Protein AF-A0AAV4EI31-F1 (afdb_monomer_lite)

Structure (mmCIF, N/CA/C/O backbone):
data_AF-A0AAV4EI31-F1
#
_entry.id   AF-A0AAV4EI31-F1
#
loop_
_atom_site.group_PDB
_atom_site.id
_atom_site.type_symbol
_atom_site.label_atom_id
_atom_site.label_alt_id
_atom_site.label_comp_id
_atom_site.label_asym_id
_atom_site.label_entity_id
_atom_site.label_seq_id
_atom_site.pdbx_PDB_ins_code
_atom_site.Cartn_x
_atom_site.Cartn_y
_atom_site.Cartn_z
_atom_site.occupancy
_atom_site.B_iso_or_equiv
_atom_site.auth_seq_id
_atom_site.auth_comp_id
_atom_site.auth_asym_id
_atom_site.auth_atom_id
_atom_site.pdbx_PDB_model_num
ATOM 1 N N . MET A 1 1 ? 24.690 -3.121 -76.192 1.00 36.94 1 MET A N 1
ATOM 2 C CA . MET A 1 1 ? 24.968 -3.954 -75.003 1.00 36.94 1 MET A CA 1
ATOM 3 C C . MET A 1 1 ? 24.981 -3.003 -73.812 1.00 36.94 1 MET A C 1
ATOM 5 O O . MET A 1 1 ? 25.969 -2.313 -73.621 1.00 36.94 1 MET A O 1
ATOM 9 N N . ALA A 1 2 ? 23.837 -2.805 -73.151 1.00 43.31 2 ALA A N 1
ATOM 10 C CA . ALA A 1 2 ? 23.720 -1.850 -72.047 1.00 43.31 2 ALA A CA 1
ATOM 11 C C . ALA A 1 2 ? 24.142 -2.544 -70.746 1.00 43.31 2 ALA A C 1
ATOM 13 O O . ALA A 1 2 ? 23.664 -3.639 -70.452 1.00 43.31 2 ALA A O 1
ATOM 14 N N . THR A 1 3 ? 25.078 -1.939 -70.021 1.00 51.16 3 THR A N 1
ATOM 15 C CA . THR A 1 3 ? 25.516 -2.376 -68.691 1.00 51.16 3 THR A CA 1
ATOM 16 C C . THR A 1 3 ? 24.339 -2.321 -67.710 1.00 51.16 3 THR A C 1
ATOM 18 O O . THR A 1 3 ? 23.425 -1.514 -67.908 1.00 51.16 3 THR A O 1
ATOM 21 N N . PRO A 1 4 ? 24.301 -3.179 -66.673 1.00 49.97 4 PRO A N 1
ATOM 22 C CA . PRO A 1 4 ? 23.204 -3.156 -65.722 1.00 49.97 4 PRO A CA 1
ATOM 23 C C . PRO A 1 4 ? 23.267 -1.819 -64.984 1.00 49.97 4 PRO A C 1
ATOM 25 O O . PRO A 1 4 ? 24.214 -1.552 -64.251 1.00 49.97 4 PRO A O 1
ATO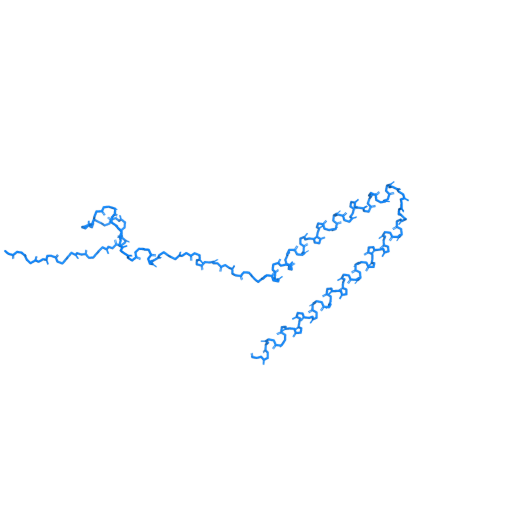M 28 N N . SER A 1 5 ? 22.279 -0.960 -65.244 1.00 56.69 5 SER A N 1
ATOM 29 C CA . SER A 1 5 ? 22.037 0.253 -64.471 1.00 56.69 5 SER A CA 1
ATOM 30 C C . SER A 1 5 ? 21.975 -0.160 -63.010 1.00 56.69 5 SER A C 1
ATOM 32 O O . SER A 1 5 ? 21.082 -0.905 -62.605 1.00 56.69 5 SER A O 1
ATOM 34 N N . GLU A 1 6 ? 22.954 0.304 -62.246 1.00 64.69 6 GLU A N 1
ATOM 35 C CA . GLU A 1 6 ? 22.962 0.223 -60.797 1.00 64.69 6 GLU A CA 1
ATOM 36 C C . GLU A 1 6 ? 21.658 0.882 -60.330 1.00 64.69 6 GLU A C 1
ATOM 38 O O . GLU A 1 6 ? 21.459 2.089 -60.492 1.00 64.69 6 GLU A O 1
ATOM 43 N N . LYS A 1 7 ? 20.678 0.068 -59.920 1.00 68.88 7 LYS A N 1
ATOM 44 C CA . LYS A 1 7 ? 19.385 0.586 -59.474 1.00 68.88 7 LYS A CA 1
ATOM 45 C C . LYS A 1 7 ? 19.656 1.421 -58.230 1.00 68.88 7 LYS A C 1
ATOM 47 O O . LYS A 1 7 ? 20.271 0.926 -57.290 1.00 68.88 7 LYS A O 1
ATOM 52 N N . GLN A 1 8 ? 19.209 2.675 -58.245 1.00 78.06 8 GLN A N 1
ATOM 53 C CA . GLN A 1 8 ? 19.268 3.544 -57.072 1.00 78.06 8 GLN A CA 1
ATOM 54 C C . GLN A 1 8 ? 18.627 2.806 -55.888 1.00 78.06 8 GLN A C 1
ATOM 56 O O . GLN A 1 8 ? 17.517 2.298 -56.057 1.00 78.06 8 GLN A O 1
ATOM 61 N N . PRO A 1 9 ? 19.296 2.718 -54.726 1.00 83.31 9 PRO A N 1
ATOM 62 C CA . PRO A 1 9 ? 18.729 2.056 -53.560 1.00 83.31 9 PRO A CA 1
ATOM 63 C C . PRO A 1 9 ? 17.475 2.800 -53.095 1.00 83.31 9 PRO A C 1
ATOM 65 O O . PRO A 1 9 ? 17.432 4.033 -53.124 1.00 83.31 9 PRO A O 1
ATOM 68 N N . TRP A 1 10 ? 16.463 2.047 -52.663 1.00 84.94 10 TRP A N 1
ATOM 69 C CA . TRP A 1 10 ? 15.227 2.591 -52.104 1.00 84.94 10 TRP A CA 1
ATOM 70 C C . TRP A 1 10 ? 15.521 3.525 -50.923 1.00 84.94 10 TRP A C 1
ATOM 72 O O . TRP A 1 10 ? 16.397 3.247 -50.099 1.00 84.94 10 TRP A O 1
ATOM 82 N N . ARG A 1 11 ? 14.782 4.634 -50.829 1.00 83.44 11 ARG A N 1
ATOM 83 C CA . ARG A 1 11 ? 14.882 5.597 -49.724 1.00 83.44 11 ARG A CA 1
ATOM 84 C C . ARG A 1 11 ? 13.508 5.850 -49.120 1.00 83.44 11 ARG A C 1
ATOM 86 O O . ARG A 1 11 ? 12.512 5.988 -49.824 1.00 83.44 11 ARG A O 1
ATOM 93 N N . LYS A 1 12 ? 13.466 6.010 -47.800 1.00 82.44 12 LYS A N 1
ATOM 94 C CA . LYS A 1 12 ? 12.252 6.321 -47.032 1.00 82.44 12 LYS A CA 1
ATOM 95 C C . LYS A 1 12 ? 11.855 7.800 -47.178 1.00 82.44 12 LYS A C 1
ATOM 97 O O . LYS A 1 12 ? 11.916 8.567 -46.222 1.00 82.44 12 LYS A O 1
ATOM 102 N N . ILE A 1 13 ? 11.500 8.215 -48.393 1.00 84.56 13 ILE A N 1
ATOM 103 C CA . ILE A 1 13 ? 11.102 9.583 -48.759 1.00 84.56 13 ILE A CA 1
ATOM 104 C C . ILE A 1 13 ? 9.709 9.508 -49.391 1.00 84.56 13 ILE A C 1
ATOM 106 O O . ILE A 1 13 ? 9.501 8.743 -50.324 1.00 84.56 13 ILE A O 1
ATOM 110 N N . LEU A 1 14 ? 8.754 10.289 -48.877 1.00 82.81 14 LEU A N 1
ATOM 111 C CA . LEU A 1 14 ? 7.334 10.168 -49.237 1.00 82.81 14 LEU A CA 1
ATOM 112 C C . LEU A 1 14 ? 6.977 10.755 -50.617 1.00 82.81 14 LEU A C 1
ATOM 114 O O . LEU A 1 14 ? 6.024 10.300 -51.235 1.00 82.81 14 LEU A O 1
ATOM 118 N N . TYR A 1 15 ? 7.708 11.770 -51.089 1.00 82.56 15 TYR A N 1
ATOM 119 C CA . TYR A 1 15 ? 7.299 12.585 -52.246 1.00 82.56 15 TYR A CA 1
ATOM 120 C C . TYR A 1 15 ? 8.244 12.507 -53.453 1.00 82.56 15 TYR A C 1
ATOM 122 O O . TYR A 1 15 ? 8.005 13.175 -54.456 1.00 82.56 15 TYR A O 1
ATOM 130 N N . GLU A 1 16 ? 9.323 11.728 -53.372 1.00 84.88 16 GLU A N 1
ATOM 131 C CA . GLU A 1 16 ? 10.277 11.591 -54.474 1.00 84.88 16 GLU A CA 1
ATOM 132 C C . GLU A 1 16 ? 9.891 10.391 -55.352 1.00 84.88 16 GLU A C 1
ATOM 134 O O . GLU A 1 16 ? 9.680 9.300 -54.817 1.00 84.88 16 GLU A O 1
ATOM 139 N N . PRO A 1 17 ? 9.786 10.556 -56.683 1.00 82.19 17 PRO A N 1
ATOM 140 C CA . PRO A 1 17 ? 9.504 9.443 -57.578 1.00 82.19 17 PRO A CA 1
ATOM 141 C C . PRO A 1 17 ? 10.679 8.457 -57.581 1.00 82.19 17 PRO A C 1
ATOM 143 O O . PRO A 1 17 ? 11.809 8.820 -57.904 1.00 82.19 17 PRO A O 1
ATOM 146 N N . GLN A 1 18 ? 10.405 7.198 -57.237 1.00 85.88 18 GLN A N 1
ATOM 147 C CA . GLN A 1 18 ? 11.409 6.141 -57.101 1.00 85.88 18 GLN A CA 1
ATOM 148 C C . GLN A 1 18 ? 11.099 4.949 -58.023 1.00 85.88 18 GLN A C 1
ATOM 150 O O . GLN A 1 18 ? 9.934 4.690 -58.323 1.00 85.88 18 GLN A O 1
ATOM 155 N N . PRO A 1 19 ? 12.113 4.178 -58.463 1.00 88.62 19 PRO A N 1
ATOM 156 C CA . PRO A 1 19 ? 11.941 3.021 -59.349 1.00 88.62 19 PRO A CA 1
ATOM 157 C C . PRO A 1 19 ? 11.447 1.766 -58.599 1.00 88.62 19 PRO A C 1
ATOM 159 O O . PRO A 1 19 ? 11.902 0.651 -58.863 1.00 88.62 19 PRO A O 1
ATOM 162 N N . TYR A 1 20 ? 10.536 1.948 -57.645 1.00 86.12 20 TYR A N 1
ATOM 163 C CA . TYR A 1 20 ? 9.962 0.904 -56.801 1.00 86.12 20 TYR A CA 1
ATOM 164 C C . TYR A 1 20 ? 8.433 1.044 -56.810 1.00 86.12 20 TYR A C 1
ATOM 166 O O . TYR A 1 20 ? 7.941 2.168 -56.872 1.00 86.12 20 TYR A O 1
ATOM 174 N N . PRO A 1 21 ? 7.666 -0.061 -56.787 1.00 87.25 21 PRO A N 1
ATOM 175 C CA . PRO A 1 21 ? 6.208 0.017 -56.738 1.00 87.25 21 PRO A CA 1
ATOM 176 C C . PRO A 1 21 ? 5.739 0.623 -55.408 1.00 87.25 21 PRO A C 1
ATOM 178 O O . PRO A 1 21 ? 6.390 0.424 -54.387 1.00 87.25 21 PRO A O 1
ATOM 181 N N . ASP A 1 22 ? 4.574 1.275 -55.395 1.00 84.31 22 ASP A N 1
ATOM 182 C CA . ASP A 1 22 ? 4.032 1.972 -54.210 1.00 84.31 22 ASP A CA 1
ATOM 183 C C . ASP A 1 22 ? 3.887 1.081 -52.958 1.00 84.31 22 ASP A C 1
ATOM 185 O O . ASP A 1 22 ? 3.931 1.570 -51.834 1.00 84.31 22 ASP A O 1
ATOM 189 N N . ASN A 1 23 ? 3.758 -0.238 -53.137 1.00 85.25 23 ASN A N 1
ATOM 190 C CA . ASN A 1 23 ? 3.659 -1.218 -52.047 1.00 85.25 23 ASN A CA 1
ATOM 191 C C . ASN A 1 23 ? 5.016 -1.803 -51.612 1.00 85.25 23 ASN A C 1
ATOM 193 O O . ASN A 1 23 ? 5.054 -2.783 -50.866 1.00 85.25 23 ASN A O 1
ATOM 197 N N . TYR A 1 24 ? 6.131 -1.277 -52.115 1.00 86.50 24 TYR A N 1
ATOM 198 C CA . TYR A 1 24 ? 7.459 -1.750 -51.749 1.00 86.50 24 TYR A CA 1
ATOM 199 C C . TYR A 1 24 ? 7.870 -1.214 -50.376 1.00 86.50 24 TYR A C 1
ATOM 201 O O . TYR A 1 24 ? 7.895 -0.007 -50.136 1.00 86.50 24 TYR A O 1
ATOM 209 N N . VAL A 1 25 ? 8.262 -2.132 -49.499 1.00 82.94 25 VAL A N 1
ATOM 210 C CA . VAL A 1 25 ? 8.915 -1.850 -48.221 1.00 82.94 25 VAL A CA 1
ATOM 211 C C . VAL A 1 25 ? 10.240 -2.593 -48.181 1.00 82.94 25 VAL A C 1
ATOM 213 O O . VAL A 1 25 ? 10.330 -3.741 -48.616 1.00 82.94 25 VAL A O 1
ATOM 216 N N . ASP A 1 26 ? 11.270 -1.924 -47.675 1.00 87.38 26 ASP A N 1
ATOM 217 C CA . ASP A 1 26 ? 12.595 -2.517 -47.528 1.00 87.38 26 ASP A CA 1
ATOM 218 C C . ASP A 1 26 ? 12.620 -3.605 -46.439 1.00 87.38 26 ASP A C 1
ATOM 220 O O . ASP A 1 26 ? 11.855 -3.552 -45.473 1.00 87.38 26 ASP A O 1
ATOM 224 N N . SER A 1 27 ? 13.527 -4.579 -46.559 1.00 84.19 27 SER A N 1
ATOM 225 C CA . SER A 1 27 ? 13.700 -5.647 -45.563 1.00 84.19 27 SER A CA 1
ATOM 226 C C . SER A 1 27 ? 14.066 -5.130 -44.166 1.00 84.19 27 SER A C 1
ATOM 228 O O . SER A 1 27 ? 13.668 -5.742 -43.175 1.00 84.19 27 SER A O 1
ATOM 230 N N . SER A 1 28 ? 14.758 -3.988 -44.074 1.00 80.38 28 SER A N 1
ATOM 231 C CA . SER A 1 28 ? 15.133 -3.346 -42.804 1.00 80.38 28 SER A CA 1
ATOM 232 C C . SER A 1 28 ? 13.971 -2.609 -42.122 1.00 80.38 28 SER A C 1
ATOM 234 O O . SER A 1 28 ? 14.073 -2.238 -40.954 1.00 80.38 28 SER A O 1
ATOM 236 N N . PHE A 1 29 ? 12.822 -2.437 -42.791 1.00 84.00 29 PHE A N 1
ATOM 237 C CA . PHE A 1 29 ? 11.674 -1.695 -42.251 1.00 84.00 29 PHE A CA 1
ATOM 238 C C . PHE A 1 29 ? 11.209 -2.226 -40.889 1.00 84.00 29 PHE A C 1
ATOM 240 O O . PHE A 1 29 ? 10.907 -1.455 -39.976 1.00 84.00 29 PHE A O 1
ATOM 247 N N . LEU A 1 30 ? 11.156 -3.553 -40.746 1.00 83.88 30 LEU A N 1
ATOM 248 C CA . LEU A 1 30 ? 10.744 -4.189 -39.496 1.00 83.88 30 LEU A CA 1
ATOM 249 C C . LEU A 1 30 ? 11.842 -4.149 -38.430 1.00 83.88 30 LEU A C 1
ATOM 251 O O . LEU A 1 30 ? 11.525 -4.201 -37.244 1.00 83.88 30 LEU A O 1
ATOM 255 N N . GLU A 1 31 ? 13.106 -4.027 -38.832 1.00 82.19 31 GLU A N 1
ATOM 256 C CA . GLU A 1 31 ? 14.240 -3.856 -37.918 1.00 82.19 31 GLU A CA 1
ATOM 257 C C . GLU A 1 31 ? 14.242 -2.448 -37.303 1.00 82.19 31 GLU A C 1
ATOM 259 O O . GLU A 1 31 ? 14.596 -2.269 -36.137 1.00 82.19 31 GLU A O 1
ATOM 264 N N . GLU A 1 32 ? 13.757 -1.449 -38.046 1.00 80.25 32 GLU A N 1
ATOM 265 C CA . GLU A 1 32 ? 13.576 -0.078 -37.556 1.00 80.25 32 GLU A CA 1
ATOM 266 C C . GLU A 1 32 ? 12.379 0.086 -36.597 1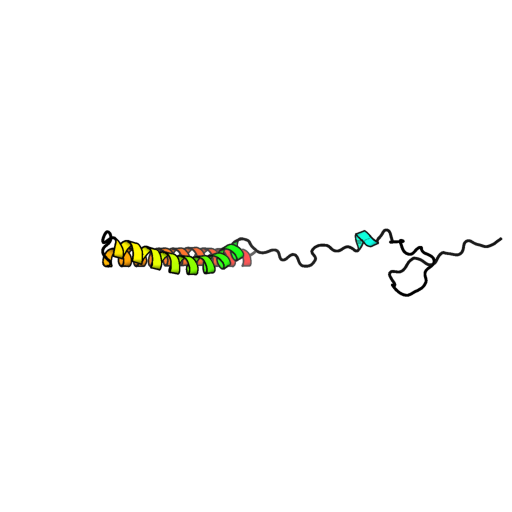.00 80.25 32 GLU A C 1
ATOM 268 O O . GLU A 1 32 ? 12.259 1.123 -35.929 1.00 80.25 32 GLU A O 1
ATOM 273 N N . LEU A 1 33 ? 11.480 -0.904 -36.495 1.00 83.88 33 LEU A N 1
ATOM 274 C CA . LEU A 1 33 ? 10.315 -0.835 -35.609 1.00 83.88 33 LEU A CA 1
ATOM 275 C C . LEU A 1 33 ? 10.721 -0.968 -34.139 1.00 83.88 33 LEU A C 1
ATOM 277 O O . LEU A 1 33 ? 10.742 -2.047 -33.545 1.00 83.88 33 LEU A O 1
ATOM 281 N N . LYS A 1 34 ? 10.944 0.175 -33.499 1.00 80.62 34 LYS A N 1
ATOM 282 C CA . LYS A 1 34 ? 11.121 0.253 -32.051 1.00 80.62 34 LYS A CA 1
ATOM 283 C C . LYS A 1 34 ? 9.766 0.139 -31.339 1.00 80.62 34 LYS A C 1
ATOM 285 O O . LYS A 1 34 ? 8.935 1.041 -31.423 1.00 80.62 34 LYS A O 1
ATOM 290 N N . LYS A 1 35 ? 9.542 -0.953 -30.602 1.00 78.69 35 LYS A N 1
ATOM 291 C CA . LYS A 1 35 ? 8.363 -1.128 -29.731 1.00 78.69 35 LYS A CA 1
ATOM 292 C C . LYS A 1 35 ? 8.695 -0.701 -28.300 1.00 78.69 35 LYS A C 1
ATOM 294 O O . LYS A 1 35 ? 9.770 -1.015 -27.807 1.00 78.69 35 LYS A O 1
ATOM 299 N N . ASN A 1 36 ? 7.753 -0.041 -27.622 1.00 73.75 36 ASN A N 1
ATOM 300 C CA . ASN A 1 36 ? 7.812 0.232 -26.178 1.00 73.75 36 ASN A CA 1
ATOM 301 C C . ASN A 1 36 ? 9.069 0.987 -25.696 1.00 73.75 36 ASN A C 1
ATOM 303 O O . ASN A 1 36 ? 9.598 0.693 -24.630 1.00 73.75 36 ASN A O 1
ATOM 307 N N . LEU A 1 37 ? 9.528 1.991 -26.452 1.00 74.19 37 LEU A N 1
ATOM 308 C CA . LEU A 1 37 ? 10.719 2.783 -26.099 1.00 74.19 37 LEU A CA 1
ATOM 309 C C . LEU A 1 37 ? 10.641 3.499 -24.743 1.00 74.19 37 LEU A C 1
ATOM 311 O O . LEU A 1 37 ? 11.673 3.844 -24.185 1.00 74.19 37 LEU A O 1
ATOM 315 N N . HIS A 1 38 ? 9.431 3.715 -24.228 1.00 77.00 38 HIS A N 1
ATOM 316 C CA . HIS A 1 38 ? 9.173 4.420 -22.973 1.00 77.00 38 HIS A CA 1
ATOM 317 C C . HIS A 1 38 ? 8.480 3.522 -21.941 1.00 77.00 38 HIS A C 1
ATOM 319 O O . HIS A 1 38 ? 7.634 3.993 -21.182 1.00 77.00 38 HIS A O 1
ATOM 325 N N . VAL A 1 39 ? 8.779 2.217 -21.925 1.00 77.25 39 VAL A N 1
ATOM 326 C CA . VAL A 1 39 ? 8.311 1.358 -20.828 1.00 77.25 39 VAL A CA 1
ATOM 327 C C . VAL A 1 39 ? 8.962 1.830 -19.529 1.00 77.25 39 VAL A C 1
ATOM 329 O O . VAL A 1 39 ? 10.159 1.669 -19.313 1.00 77.25 39 VAL A O 1
ATOM 332 N N . GLN A 1 40 ? 8.149 2.442 -18.671 1.00 72.19 40 GLN A N 1
ATOM 333 C CA . GLN A 1 40 ? 8.545 2.809 -17.321 1.00 72.19 40 GLN A CA 1
ATOM 334 C C . GLN A 1 40 ? 8.433 1.564 -16.445 1.00 72.19 40 GLN A C 1
ATOM 336 O O . GLN A 1 40 ? 7.341 1.038 -16.215 1.00 72.19 40 GLN A O 1
ATOM 341 N N . THR A 1 41 ? 9.567 1.057 -15.974 1.00 75.62 41 THR A N 1
ATOM 342 C CA . THR A 1 41 ? 9.593 -0.036 -15.003 1.00 75.62 41 THR A CA 1
ATOM 343 C C . THR A 1 41 ? 9.309 0.537 -13.620 1.00 75.62 41 THR A C 1
ATOM 345 O O . THR A 1 41 ? 10.191 1.108 -12.983 1.00 75.62 41 THR A O 1
ATOM 348 N N . TYR A 1 42 ? 8.067 0.412 -13.164 1.00 74.81 42 TYR A N 1
ATOM 349 C CA . TYR A 1 42 ? 7.690 0.815 -11.814 1.00 74.81 42 TYR A CA 1
ATOM 350 C C . TYR A 1 42 ? 8.168 -0.217 -10.794 1.00 74.81 42 TYR A C 1
ATOM 352 O O . TYR A 1 42 ? 7.935 -1.419 -10.953 1.00 74.81 42 TYR A O 1
ATOM 360 N N . ASP A 1 43 ? 8.799 0.250 -9.717 1.00 81.44 43 ASP A N 1
ATOM 361 C CA . ASP A 1 43 ? 9.078 -0.613 -8.577 1.00 81.44 43 ASP A CA 1
ATOM 362 C C . ASP A 1 43 ? 7.767 -0.986 -7.868 1.00 81.44 43 ASP A C 1
ATOM 364 O O . ASP A 1 43 ? 6.944 -0.132 -7.524 1.00 81.44 43 ASP A O 1
ATOM 368 N N . LYS A 1 44 ? 7.575 -2.287 -7.636 1.00 76.00 44 LYS A N 1
ATOM 369 C CA . LYS A 1 44 ? 6.337 -2.832 -7.061 1.00 76.00 44 LYS A CA 1
ATOM 370 C C . LYS A 1 44 ? 6.070 -2.274 -5.667 1.00 76.00 44 LYS A C 1
ATOM 372 O O . LYS A 1 44 ? 4.912 -2.078 -5.310 1.00 76.00 44 LYS A O 1
ATOM 377 N N . LYS A 1 45 ? 7.122 -2.020 -4.879 1.00 78.94 45 LYS A N 1
ATOM 378 C CA . LYS A 1 45 ? 6.969 -1.484 -3.521 1.00 78.94 45 LYS A CA 1
ATOM 379 C C . LYS A 1 45 ? 6.503 -0.038 -3.574 1.00 78.94 45 LYS A C 1
ATOM 381 O O . LYS A 1 45 ? 5.535 0.294 -2.899 1.00 78.94 45 LYS A O 1
ATOM 386 N N . THR A 1 46 ? 7.119 0.786 -4.418 1.00 81.12 46 THR A N 1
ATOM 387 C CA . THR A 1 46 ? 6.696 2.177 -4.635 1.00 81.12 46 THR A CA 1
ATOM 388 C C . THR A 1 46 ? 5.222 2.267 -5.033 1.00 81.12 46 THR A C 1
ATOM 390 O O . THR A 1 46 ? 4.482 3.040 -4.430 1.00 81.12 46 THR A O 1
ATOM 393 N N . LEU A 1 47 ? 4.765 1.404 -5.946 1.00 85.12 47 LEU A N 1
ATOM 394 C CA . LEU A 1 47 ? 3.349 1.338 -6.331 1.00 85.12 47 LEU A CA 1
ATOM 395 C C . LEU A 1 47 ? 2.428 0.982 -5.157 1.00 85.12 47 LEU A C 1
ATOM 397 O O . LEU A 1 47 ? 1.360 1.570 -5.009 1.00 85.12 47 LEU A O 1
ATOM 401 N N . MET A 1 48 ? 2.828 0.027 -4.311 1.00 84.75 48 MET A N 1
ATOM 402 C CA . MET A 1 48 ? 2.044 -0.342 -3.128 1.00 84.75 48 MET A CA 1
ATOM 403 C C . MET A 1 48 ? 1.947 0.811 -2.125 1.00 84.75 48 MET A C 1
ATOM 405 O O . MET A 1 48 ? 0.868 1.041 -1.586 1.00 84.75 48 MET A O 1
ATOM 409 N N . PHE A 1 49 ? 3.034 1.553 -1.893 1.00 83.75 49 PHE A N 1
ATOM 410 C CA . PHE A 1 49 ? 3.010 2.728 -1.014 1.00 83.75 49 PHE A CA 1
ATOM 411 C C . PHE A 1 49 ? 2.109 3.836 -1.564 1.00 83.75 49 PHE A C 1
ATOM 413 O O . PHE A 1 49 ? 1.325 4.425 -0.820 1.00 83.75 49 PHE A O 1
ATOM 420 N N . GLU A 1 50 ? 2.170 4.089 -2.868 1.00 84.19 50 GLU A N 1
ATOM 421 C CA . GLU A 1 50 ? 1.317 5.084 -3.515 1.00 84.19 50 GLU A CA 1
ATOM 422 C C . GLU A 1 50 ? -0.169 4.684 -3.446 1.00 84.19 50 GLU A C 1
ATOM 424 O O . GLU A 1 50 ? -1.024 5.494 -3.078 1.00 84.19 50 GLU A O 1
ATOM 429 N N . ALA A 1 51 ? -0.481 3.403 -3.670 1.00 89.75 51 ALA A N 1
ATOM 430 C CA . ALA A 1 51 ? -1.834 2.862 -3.530 1.00 89.75 51 ALA A CA 1
ATOM 431 C C . ALA A 1 51 ? -2.336 2.826 -2.070 1.00 89.75 51 ALA A C 1
ATOM 433 O O . ALA A 1 51 ? -3.543 2.940 -1.819 1.00 89.75 51 ALA A O 1
ATOM 434 N N . ALA A 1 52 ? -1.436 2.697 -1.091 1.00 87.94 52 ALA A N 1
ATOM 435 C CA . ALA A 1 52 ? -1.790 2.707 0.327 1.00 87.94 52 ALA A CA 1
ATOM 436 C C . ALA A 1 52 ? -2.379 4.059 0.762 1.00 87.94 52 ALA A C 1
ATOM 438 O O . ALA A 1 52 ? -3.333 4.083 1.540 1.00 87.94 52 ALA A O 1
ATOM 439 N N . ASN A 1 53 ? -1.894 5.175 0.206 1.00 87.44 53 ASN A N 1
ATOM 440 C CA . ASN A 1 53 ? -2.442 6.505 0.494 1.00 87.44 53 ASN A CA 1
ATOM 441 C C . ASN A 1 53 ? -3.907 6.636 0.052 1.00 87.44 53 ASN A C 1
ATOM 443 O O . ASN A 1 53 ? -4.735 7.165 0.792 1.00 87.44 53 ASN A O 1
ATOM 447 N N . LEU A 1 54 ? -4.250 6.111 -1.128 1.00 92.56 54 LEU A N 1
ATOM 448 C CA . LEU A 1 54 ? -5.636 6.079 -1.611 1.00 92.56 54 LEU A CA 1
ATOM 449 C C . LEU A 1 54 ? -6.509 5.172 -0.737 1.00 92.56 54 LEU A C 1
ATOM 451 O O . LEU A 1 54 ? -7.616 5.546 -0.347 1.00 92.56 54 LEU A O 1
ATOM 455 N N . SER A 1 55 ? -5.979 4.004 -0.376 1.00 91.38 55 SER A N 1
ATOM 456 C CA . SER A 1 55 ? -6.664 3.048 0.498 1.00 91.38 55 SER A CA 1
ATOM 457 C C . SER A 1 55 ? -6.958 3.649 1.877 1.00 91.38 55 SER A C 1
ATOM 459 O O . SER A 1 55 ? -8.030 3.413 2.428 1.00 91.38 55 SER A O 1
ATOM 461 N N . GLN A 1 56 ? -6.059 4.484 2.408 1.00 89.38 56 GLN A N 1
ATOM 462 C CA . GLN A 1 56 ? -6.252 5.177 3.683 1.00 89.38 56 GLN A CA 1
ATOM 463 C C . GLN A 1 56 ? -7.435 6.154 3.646 1.00 89.38 56 GLN A C 1
ATOM 465 O O . GLN A 1 56 ? -8.205 6.221 4.606 1.00 89.38 56 GLN A O 1
ATOM 470 N N . GLN A 1 57 ? -7.610 6.885 2.542 1.00 93.38 57 GLN A N 1
ATOM 471 C CA . GLN A 1 57 ? -8.740 7.807 2.377 1.00 93.38 57 GLN A CA 1
ATOM 472 C C . GLN A 1 57 ? -10.072 7.047 2.334 1.00 93.38 57 GLN A C 1
ATOM 474 O O . GLN A 1 57 ? -11.018 7.397 3.039 1.00 93.38 57 GLN A O 1
ATOM 479 N N . ILE A 1 58 ? -10.126 5.951 1.572 1.00 95.31 58 ILE A N 1
ATOM 480 C CA . ILE A 1 58 ? -11.313 5.087 1.497 1.00 95.31 58 ILE A CA 1
ATOM 481 C C . ILE A 1 58 ? -11.617 4.467 2.867 1.00 95.31 58 ILE A C 1
ATOM 483 O O . ILE A 1 58 ? -12.772 4.430 3.291 1.00 95.31 58 ILE A O 1
ATOM 487 N N . ASN A 1 59 ? -10.584 4.036 3.595 1.00 91.56 59 ASN A N 1
ATOM 488 C CA . ASN A 1 59 ? -10.728 3.482 4.938 1.00 91.56 59 ASN A CA 1
ATOM 489 C C . ASN A 1 59 ? -11.296 4.511 5.927 1.00 91.56 59 ASN A C 1
ATOM 491 O O . ASN A 1 59 ? -12.165 4.173 6.726 1.00 91.56 59 ASN A O 1
ATOM 495 N N . SER A 1 60 ? -10.879 5.778 5.841 1.00 91.38 60 SER A N 1
ATOM 496 C CA . SER A 1 60 ? -11.428 6.847 6.685 1.00 91.38 60 SER A CA 1
ATOM 497 C C . SER A 1 60 ? -12.939 7.017 6.485 1.00 91.38 60 SER A C 1
ATOM 499 O O . SER A 1 60 ? -13.684 7.069 7.466 1.00 91.38 60 SER A O 1
ATOM 501 N N . ILE A 1 61 ? -13.402 7.016 5.231 1.00 95.69 61 ILE A N 1
ATOM 502 C CA . ILE A 1 61 ? -14.834 7.093 4.905 1.00 95.69 61 ILE A CA 1
ATOM 503 C C . ILE A 1 61 ? -15.563 5.838 5.407 1.00 95.69 61 ILE A C 1
ATOM 505 O O . ILE A 1 61 ? -16.607 5.940 6.052 1.00 95.69 61 ILE A O 1
ATOM 509 N N . SER A 1 62 ? -14.995 4.654 5.164 1.00 93.81 62 SER A N 1
ATOM 510 C CA . SER A 1 62 ? -15.573 3.379 5.601 1.00 93.81 62 SER A CA 1
ATOM 511 C C . SER A 1 62 ? -15.722 3.302 7.122 1.00 93.81 62 SER A C 1
ATOM 513 O O . SER A 1 62 ? -16.756 2.848 7.617 1.00 93.81 62 SER A O 1
ATOM 515 N N . MET A 1 63 ? -14.720 3.762 7.878 1.00 90.88 63 MET A N 1
ATOM 516 C CA . MET A 1 63 ? -14.775 3.804 9.341 1.00 90.88 63 MET A CA 1
ATOM 517 C C . MET A 1 63 ? -15.871 4.739 9.841 1.00 90.88 63 MET A C 1
ATOM 519 O O . MET A 1 63 ? -16.602 4.363 10.753 1.00 90.88 63 MET A O 1
ATOM 523 N N . PHE A 1 64 ? -16.027 5.917 9.233 1.00 90.00 64 PHE A N 1
ATOM 524 C CA . PHE A 1 64 ? -17.088 6.853 9.606 1.00 90.00 64 PHE A CA 1
ATOM 525 C C . PHE A 1 64 ? -18.482 6.232 9.429 1.00 90.00 64 PHE A C 1
ATOM 527 O O . PHE A 1 64 ? -19.292 6.247 10.355 1.00 90.00 64 PHE A O 1
ATOM 534 N N . VAL A 1 65 ? -18.734 5.617 8.269 1.00 93.06 65 VAL A N 1
ATOM 535 C CA . VAL A 1 65 ? -20.009 4.938 7.978 1.00 93.06 65 VAL A CA 1
ATOM 536 C C . VAL A 1 65 ? -20.253 3.782 8.951 1.00 93.06 65 VAL A C 1
ATOM 538 O O . VAL A 1 65 ? -21.345 3.639 9.494 1.00 93.06 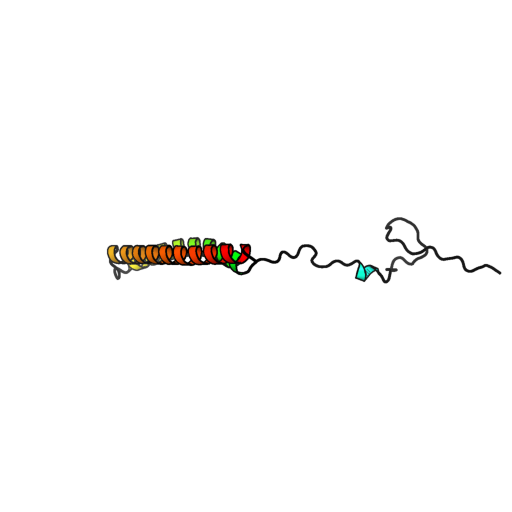65 VAL A O 1
ATOM 541 N N . THR A 1 66 ? -19.222 2.981 9.216 1.00 89.31 66 THR A N 1
ATOM 542 C CA . THR A 1 66 ? -19.299 1.854 10.155 1.00 89.31 66 THR A CA 1
ATOM 543 C C . THR A 1 66 ? -19.628 2.333 11.571 1.00 89.31 66 THR A C 1
ATOM 545 O O . THR A 1 66 ? -20.513 1.781 12.219 1.00 89.31 66 THR A O 1
ATOM 548 N N . MET A 1 67 ? -18.962 3.391 12.040 1.00 87.62 67 MET A N 1
ATOM 549 C CA . MET A 1 67 ? -19.204 3.985 13.355 1.00 87.62 67 MET A CA 1
ATOM 550 C C . MET A 1 67 ? -20.643 4.489 13.497 1.00 87.62 67 MET A C 1
ATOM 552 O O . MET A 1 67 ? -21.257 4.274 14.539 1.00 87.62 67 MET A O 1
ATOM 556 N N . TYR A 1 68 ? -21.192 5.100 12.444 1.00 88.25 68 TYR A N 1
ATOM 557 C CA . TYR A 1 68 ? -22.585 5.541 12.418 1.00 88.25 68 TYR A CA 1
ATOM 558 C C . TYR A 1 68 ? -23.565 4.374 12.606 1.00 88.25 68 TYR A C 1
ATOM 560 O O . TYR A 1 68 ? -24.422 4.438 13.485 1.00 88.25 68 TYR A O 1
ATOM 568 N N . PHE A 1 69 ? -23.398 3.277 11.859 1.00 89.75 69 PHE A N 1
ATOM 569 C CA . PHE A 1 69 ? -24.260 2.098 12.009 1.00 89.75 69 PHE A CA 1
ATOM 570 C C . PHE A 1 69 ? -24.185 1.480 13.412 1.00 89.75 69 PHE A C 1
ATOM 572 O O . PHE A 1 69 ? -25.217 1.138 13.982 1.00 89.75 69 PHE A O 1
ATOM 579 N N . TYR A 1 70 ? -22.987 1.379 13.995 1.00 86.19 70 TYR A N 1
ATOM 580 C CA . TYR A 1 70 ? -22.822 0.852 15.357 1.00 86.19 70 TYR A CA 1
ATOM 581 C C . TYR A 1 70 ? -23.426 1.752 16.441 1.00 86.19 70 TYR A C 1
ATOM 583 O O . TYR A 1 70 ? -23.822 1.255 17.495 1.00 86.19 70 TYR A O 1
ATOM 591 N N . MET A 1 71 ? -23.485 3.065 16.206 1.00 86.31 71 MET A N 1
ATOM 592 C CA . MET A 1 71 ? -24.168 3.989 17.110 1.00 86.31 71 MET A CA 1
ATOM 593 C C . MET A 1 71 ? -25.693 3.871 17.008 1.00 86.31 71 MET A C 1
ATOM 595 O O . MET A 1 71 ? -26.363 3.938 18.036 1.00 86.31 71 MET A O 1
ATOM 599 N N . GLU A 1 72 ? -26.230 3.681 15.800 1.00 87.44 72 GLU A N 1
ATOM 600 C CA . GLU A 1 72 ? -27.674 3.527 15.562 1.00 87.44 72 GLU A CA 1
ATOM 601 C C . GLU A 1 72 ? -28.229 2.248 16.213 1.00 87.44 72 GLU A C 1
ATOM 603 O O . GLU A 1 72 ? -29.277 2.273 16.854 1.00 87.44 72 GLU A O 1
ATOM 608 N N . ASP A 1 73 ? -27.488 1.141 16.122 1.00 83.81 73 ASP A N 1
ATOM 609 C CA . ASP A 1 73 ? -27.887 -0.165 16.668 1.00 83.81 73 ASP A CA 1
ATOM 610 C C . ASP A 1 73 ? -27.743 -0.260 18.209 1.00 83.81 73 ASP A C 1
ATOM 612 O O . ASP A 1 73 ? -28.057 -1.286 18.808 1.00 83.81 73 ASP A O 1
ATOM 616 N N . GLN A 1 74 ? -27.254 0.801 18.876 1.00 78.31 74 GLN A N 1
ATOM 617 C CA . GLN A 1 74 ? -26.955 0.884 20.324 1.00 78.31 74 GLN A CA 1
ATOM 618 C C . GLN A 1 74 ? -26.081 -0.256 20.890 1.00 78.31 74 GLN A C 1
ATOM 620 O O . GLN A 1 74 ? -25.906 -0.374 22.105 1.00 78.31 74 GLN A O 1
ATOM 625 N N . THR A 1 75 ? -25.489 -1.087 20.035 1.00 73.69 75 THR A N 1
ATOM 626 C CA . THR A 1 75 ? -24.690 -2.254 20.420 1.00 73.69 75 THR A CA 1
ATOM 627 C C . THR A 1 75 ? -23.307 -1.874 20.940 1.00 73.69 75 THR A C 1
ATOM 629 O O . THR A 1 75 ? -22.712 -2.636 21.705 1.00 73.69 75 THR A O 1
ATOM 632 N N . ALA A 1 76 ? -22.786 -0.700 20.568 1.00 74.19 76 ALA A N 1
ATOM 633 C CA . ALA A 1 76 ? -21.471 -0.230 20.990 1.00 74.19 76 ALA A CA 1
ATOM 634 C C . ALA A 1 76 ? -21.541 1.151 21.658 1.00 74.19 76 ALA A C 1
ATOM 636 O O . ALA A 1 76 ? -22.009 2.126 21.074 1.00 74.19 76 ALA A O 1
ATOM 637 N N . SER A 1 77 ? -21.001 1.254 22.879 1.00 82.25 77 SER A N 1
ATOM 638 C CA . SER A 1 77 ? -20.815 2.552 23.535 1.00 82.25 77 SER A CA 1
ATOM 639 C C . SER A 1 77 ? -19.873 3.431 22.695 1.00 82.25 77 SER A C 1
ATOM 641 O O . SER A 1 77 ? -18.805 2.952 22.288 1.00 82.25 77 SER A O 1
ATOM 643 N N . PRO A 1 78 ? -20.189 4.726 22.486 1.00 81.94 78 PRO A N 1
ATOM 644 C CA . PRO A 1 78 ? -19.330 5.659 21.750 1.00 81.94 78 PRO A CA 1
ATOM 645 C C . PRO A 1 78 ? -17.887 5.707 22.273 1.00 81.94 78 PRO A C 1
ATOM 647 O O . PRO A 1 78 ? -16.945 5.921 21.511 1.00 81.94 78 PRO A O 1
ATOM 650 N N . GLN A 1 79 ? -17.708 5.464 23.575 1.00 86.06 79 GLN A N 1
ATOM 651 C CA . GLN A 1 79 ? -16.405 5.429 24.240 1.00 86.06 79 GLN A CA 1
ATOM 652 C C . GLN A 1 79 ? -15.559 4.241 23.765 1.00 86.06 79 GLN A C 1
ATOM 654 O O . GLN A 1 79 ? -14.367 4.390 23.506 1.00 86.06 79 GLN A O 1
ATOM 659 N N . THR A 1 80 ? -16.176 3.069 23.600 1.00 85.75 80 THR A N 1
ATOM 660 C CA . THR A 1 80 ? -15.495 1.851 23.146 1.00 85.75 80 THR A CA 1
ATOM 661 C C . THR A 1 80 ? -15.020 1.995 21.703 1.00 85.75 80 THR A C 1
ATOM 663 O O . THR A 1 80 ? -13.880 1.644 21.405 1.00 85.75 80 THR A O 1
ATOM 666 N N . LEU A 1 81 ? -15.847 2.572 20.824 1.00 87.31 81 LEU A N 1
ATOM 667 C CA . LEU A 1 81 ? -15.489 2.819 19.421 1.00 87.31 81 LEU A CA 1
ATOM 668 C C . LEU A 1 81 ? -14.280 3.757 19.306 1.00 87.31 81 LEU A C 1
ATOM 670 O O . LEU A 1 81 ? -13.325 3.454 18.589 1.00 87.31 81 LEU A O 1
ATOM 674 N N . TRP A 1 82 ? -14.278 4.848 20.077 1.00 87.94 82 TRP A N 1
ATOM 675 C CA . TRP A 1 82 ? -13.147 5.776 20.139 1.00 87.94 82 TRP A CA 1
ATOM 676 C C . TRP A 1 82 ? -11.875 5.125 20.681 1.00 87.94 82 TRP A C 1
ATOM 678 O O . TRP A 1 82 ? -10.805 5.309 20.102 1.00 87.94 82 TRP A O 1
ATOM 688 N N . CYS A 1 83 ? -11.972 4.336 21.755 1.00 90.75 83 CYS A N 1
ATOM 689 C CA . CYS A 1 83 ? -10.821 3.620 22.302 1.00 90.75 83 CYS A CA 1
ATOM 690 C C . CYS A 1 83 ? -10.215 2.653 21.281 1.00 90.75 83 CYS A C 1
ATOM 692 O O . CYS A 1 83 ? -8.997 2.643 21.103 1.00 90.75 83 CYS A O 1
ATOM 694 N N . VAL A 1 84 ? -11.042 1.874 20.580 1.00 90.75 84 VAL A N 1
ATOM 695 C CA . VAL A 1 84 ? -10.567 0.938 19.551 1.00 90.75 84 VAL A CA 1
ATOM 696 C C . VAL A 1 84 ? -9.909 1.689 18.394 1.00 90.75 84 VAL A C 1
ATOM 698 O O . VAL A 1 84 ? -8.799 1.331 17.999 1.00 90.75 84 VAL A O 1
ATOM 701 N N . ALA A 1 85 ? -10.531 2.760 17.893 1.00 89.88 85 ALA A N 1
ATOM 702 C CA . ALA A 1 85 ? -9.964 3.577 16.819 1.00 89.88 85 ALA A CA 1
ATOM 703 C C . ALA A 1 85 ? -8.623 4.216 17.222 1.00 89.88 85 ALA A C 1
ATOM 705 O O . ALA A 1 85 ? -7.666 4.224 16.443 1.00 89.88 85 ALA A O 1
ATOM 706 N N . PHE A 1 86 ? -8.522 4.703 18.460 1.00 92.56 86 PHE A N 1
ATOM 707 C CA . PHE A 1 86 ? -7.300 5.292 18.999 1.00 92.56 86 PHE A CA 1
ATOM 708 C C . PHE A 1 86 ? -6.171 4.261 19.124 1.00 92.56 86 PHE A C 1
ATOM 710 O O . PHE A 1 86 ? -5.063 4.497 18.638 1.00 92.56 86 PHE A O 1
ATOM 717 N N . VAL A 1 87 ? -6.457 3.088 19.699 1.00 95.19 87 VAL A N 1
ATOM 718 C CA . VAL A 1 87 ? -5.484 1.989 19.814 1.00 95.19 87 VAL A CA 1
ATOM 719 C C . VAL A 1 87 ? -5.036 1.509 18.432 1.00 95.19 87 VAL A C 1
ATOM 721 O O . VAL A 1 87 ? -3.837 1.342 18.207 1.00 95.19 87 VAL A O 1
ATOM 724 N N . ALA A 1 88 ? -5.966 1.352 17.487 1.00 91.88 88 ALA A N 1
ATOM 725 C CA . ALA A 1 88 ? -5.651 0.978 16.111 1.00 91.88 88 ALA A CA 1
ATOM 726 C C . ALA A 1 88 ? -4.755 2.022 15.421 1.00 91.88 88 ALA A C 1
ATOM 728 O O . ALA A 1 88 ? -3.806 1.656 14.728 1.00 91.88 88 ALA A O 1
ATOM 729 N N . THR A 1 89 ? -5.000 3.315 15.657 1.00 90.62 89 THR A N 1
ATOM 730 C CA . THR A 1 89 ? -4.179 4.406 15.106 1.00 90.62 89 THR A CA 1
ATOM 731 C C . THR A 1 89 ? -2.764 4.390 15.682 1.00 90.62 89 THR A C 1
ATOM 733 O O . THR A 1 89 ? -1.797 4.502 14.928 1.00 90.62 89 THR A O 1
ATOM 736 N N . ILE A 1 90 ? -2.613 4.189 16.996 1.00 95.06 90 ILE A N 1
ATOM 737 C CA . ILE A 1 90 ? -1.293 4.062 17.636 1.00 95.06 90 ILE A CA 1
ATOM 738 C C . ILE A 1 90 ? -0.548 2.842 17.092 1.00 95.06 90 ILE A C 1
ATOM 740 O O . ILE A 1 90 ? 0.620 2.955 16.720 1.00 95.06 90 ILE A O 1
ATOM 744 N N . ALA A 1 91 ? -1.212 1.687 17.014 1.00 95.19 91 ALA A N 1
ATOM 745 C CA . ALA A 1 91 ? -0.613 0.469 16.475 1.00 95.19 91 ALA A CA 1
ATOM 746 C C . ALA A 1 91 ? -0.163 0.664 15.017 1.00 95.19 91 ALA A C 1
ATOM 748 O O . ALA A 1 91 ? 0.967 0.318 14.670 1.00 95.19 91 ALA A O 1
ATOM 749 N N . GLY A 1 92 ? -1.004 1.289 14.186 1.00 90.12 92 GLY A N 1
ATOM 750 C CA . GLY A 1 92 ? -0.669 1.644 12.807 1.00 90.12 92 GLY A CA 1
ATOM 751 C C . GLY A 1 92 ? 0.519 2.605 12.711 1.00 90.12 92 GLY A C 1
ATOM 752 O O . GLY A 1 92 ? 1.407 2.401 11.883 1.00 90.12 92 GLY A O 1
ATOM 753 N N . TYR A 1 93 ? 0.595 3.607 13.590 1.00 90.12 93 TYR A N 1
ATOM 754 C CA . TYR A 1 93 ? 1.721 4.542 13.642 1.00 90.12 93 TYR A CA 1
ATOM 755 C C . TYR A 1 93 ? 3.037 3.851 14.029 1.00 90.12 93 TYR A C 1
ATOM 757 O O . TYR A 1 93 ? 4.059 4.062 13.376 1.00 90.12 93 TYR A O 1
ATOM 765 N N . LEU A 1 94 ? 3.017 2.974 15.038 1.00 93.88 94 LEU A N 1
ATOM 766 C CA . LEU A 1 94 ? 4.193 2.191 15.438 1.00 93.88 94 LEU A CA 1
ATOM 767 C C . LEU A 1 94 ? 4.660 1.248 14.323 1.00 93.88 94 LEU A C 1
ATOM 769 O O . LEU A 1 94 ? 5.862 1.125 14.083 1.00 93.88 94 LEU A O 1
ATOM 773 N N . LEU A 1 95 ? 3.721 0.616 13.617 1.00 89.69 95 LEU A N 1
ATOM 774 C CA . LEU A 1 95 ? 4.018 -0.249 12.478 1.00 89.69 95 LEU A CA 1
ATOM 775 C C . LEU A 1 95 ? 4.624 0.546 11.312 1.00 89.69 95 LEU A C 1
ATOM 777 O O . LEU A 1 95 ? 5.627 0.118 10.745 1.00 89.69 95 LEU A O 1
ATOM 781 N N . ASN A 1 96 ? 4.095 1.735 11.010 1.00 86.44 96 ASN A N 1
ATOM 782 C CA . ASN A 1 96 ? 4.680 2.635 10.014 1.00 86.44 96 ASN A CA 1
ATOM 783 C C . ASN A 1 96 ? 6.111 3.050 10.404 1.00 86.44 96 ASN A C 1
ATOM 785 O O . ASN A 1 96 ? 7.030 2.940 9.595 1.00 86.44 96 ASN A O 1
ATOM 789 N N . LEU A 1 97 ? 6.343 3.421 11.669 1.00 87.56 97 LEU A N 1
ATOM 790 C CA . LEU A 1 97 ? 7.691 3.720 12.163 1.00 87.56 97 LEU A CA 1
ATOM 791 C C . LEU A 1 97 ? 8.649 2.530 12.008 1.00 87.56 97 LEU A C 1
ATOM 793 O O . LEU A 1 97 ? 9.806 2.728 11.636 1.00 87.56 97 LEU A O 1
ATOM 797 N 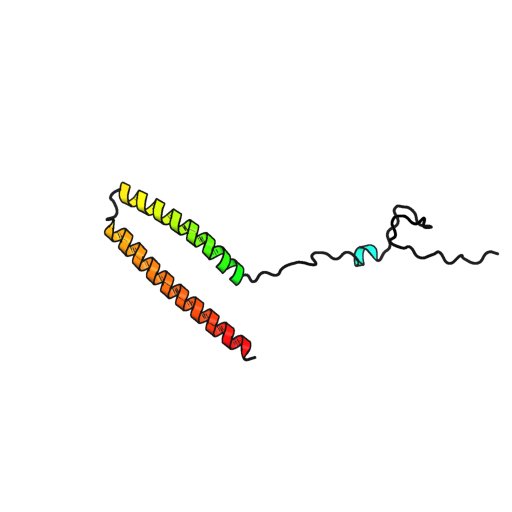N . ALA A 1 98 ? 8.192 1.304 12.270 1.00 87.50 98 ALA A N 1
ATOM 798 C CA . ALA A 1 98 ? 9.004 0.102 12.095 1.00 87.50 98 ALA A CA 1
ATOM 799 C C . ALA A 1 98 ? 9.352 -0.154 10.617 1.00 87.50 98 ALA A C 1
ATOM 801 O O . ALA A 1 98 ? 10.517 -0.401 10.300 1.00 87.50 98 ALA A O 1
ATOM 802 N N . ILE A 1 99 ? 8.377 -0.023 9.710 1.00 83.50 99 ILE A N 1
ATOM 803 C CA . ILE A 1 99 ? 8.586 -0.168 8.259 1.00 83.50 99 ILE A CA 1
ATOM 804 C C . ILE A 1 99 ? 9.544 0.909 7.741 1.00 83.50 99 ILE A C 1
ATOM 806 O O . ILE A 1 99 ? 10.490 0.600 7.014 1.00 83.50 99 ILE A O 1
ATOM 810 N N . CYS A 1 100 ? 9.350 2.159 8.159 1.00 80.31 100 CYS A N 1
ATOM 811 C CA . CYS A 1 100 ? 10.186 3.283 7.749 1.00 80.31 100 CYS A CA 1
ATOM 812 C C . CYS A 1 100 ? 11.632 3.121 8.256 1.00 80.31 100 CYS A C 1
ATOM 814 O O . CYS A 1 100 ? 12.585 3.318 7.500 1.00 80.31 100 CYS A O 1
ATOM 816 N N . ARG A 1 101 ? 11.818 2.637 9.496 1.00 78.75 101 ARG A N 1
ATOM 817 C CA . ARG A 1 101 ? 13.143 2.238 10.011 1.00 78.75 101 ARG A CA 1
ATOM 818 C C . ARG A 1 101 ? 13.786 1.149 9.156 1.00 78.75 101 ARG A C 1
ATOM 820 O O . ARG A 1 101 ? 14.978 1.233 8.866 1.00 78.75 101 ARG A O 1
ATOM 827 N N . GLN A 1 102 ? 13.016 0.147 8.737 1.00 72.44 102 GLN A N 1
ATOM 828 C CA . GLN A 1 102 ? 13.525 -0.950 7.919 1.00 72.44 102 GLN A CA 1
ATOM 829 C C . GLN A 1 102 ? 13.933 -0.476 6.516 1.00 72.44 102 GLN A C 1
ATOM 831 O O . GLN A 1 102 ? 14.971 -0.903 6.015 1.00 72.44 102 GLN A O 1
ATOM 836 N N . GLN A 1 103 ? 13.179 0.433 5.894 1.00 68.88 103 GLN A N 1
ATOM 837 C CA . GLN A 1 103 ? 13.556 1.049 4.616 1.00 68.88 103 GLN A CA 1
ATOM 838 C C . GLN A 1 103 ? 14.811 1.922 4.733 1.00 68.88 103 GLN A C 1
ATOM 840 O O . GLN A 1 103 ? 15.697 1.799 3.889 1.00 68.88 103 GLN A O 1
ATOM 845 N N . GLY A 1 104 ? 14.931 2.728 5.793 1.00 65.69 104 GLY A N 1
ATOM 846 C CA . GLY A 1 104 ? 16.130 3.531 6.053 1.00 65.69 104 GLY A CA 1
ATOM 847 C C . GLY A 1 104 ? 17.385 2.674 6.251 1.00 65.69 104 GLY A C 1
ATOM 848 O O . GLY A 1 104 ? 18.409 2.929 5.623 1.00 65.69 104 GLY A O 1
ATOM 849 N N . ALA A 1 105 ? 17.289 1.600 7.043 1.00 62.47 105 ALA A N 1
ATOM 850 C CA . ALA A 1 105 ? 18.395 0.663 7.252 1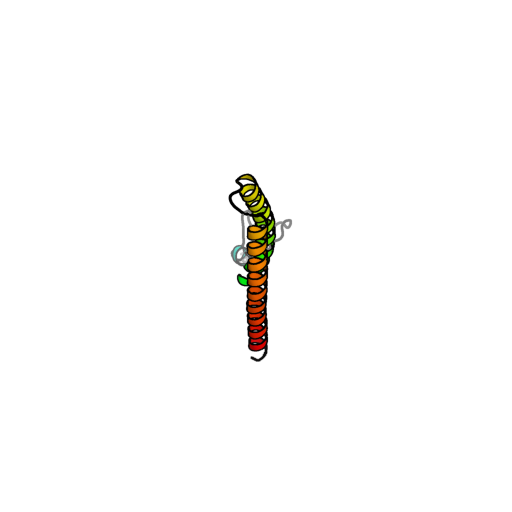.00 62.47 105 ALA A CA 1
ATOM 851 C C . ALA A 1 105 ? 18.788 -0.093 5.967 1.00 62.47 105 ALA A C 1
ATOM 853 O O . ALA A 1 105 ? 19.975 -0.252 5.684 1.00 62.47 105 ALA A O 1
ATOM 854 N N . ASN A 1 106 ? 17.807 -0.523 5.160 1.00 61.28 106 ASN A N 1
ATOM 855 C CA . ASN A 1 106 ? 18.079 -1.167 3.870 1.00 61.28 106 ASN A CA 1
ATOM 856 C C . ASN A 1 106 ? 18.745 -0.203 2.876 1.00 61.28 106 ASN A C 1
ATOM 858 O O . ASN A 1 106 ? 19.664 -0.607 2.168 1.00 61.28 106 ASN A O 1
ATOM 862 N N . PHE A 1 107 ? 18.321 1.063 2.820 1.00 59.81 107 PHE A N 1
ATOM 863 C CA . PHE A 1 107 ? 18.900 2.048 1.902 1.00 59.81 107 PHE A CA 1
ATOM 864 C C . PHE A 1 107 ? 20.355 2.383 2.259 1.00 59.81 107 PHE A C 1
ATOM 866 O O . PHE A 1 107 ? 21.204 2.421 1.373 1.00 59.81 107 PHE A O 1
ATOM 873 N N . SER A 1 108 ? 20.676 2.532 3.550 1.00 60.41 108 SER A N 1
ATOM 874 C CA . SER A 1 108 ? 22.059 2.754 3.997 1.00 60.41 108 SER A CA 1
ATOM 875 C C . SER A 1 108 ? 23.002 1.583 3.691 1.00 60.41 108 SER A C 1
ATOM 877 O O . SER A 1 108 ? 24.167 1.827 3.397 1.00 60.41 108 SER A O 1
ATOM 879 N N . CYS A 1 109 ? 22.529 0.331 3.717 1.00 55.56 109 CYS A N 1
ATOM 880 C CA . CYS A 1 109 ? 23.372 -0.831 3.406 1.00 55.56 109 CYS A CA 1
ATOM 881 C C . CYS A 1 109 ? 23.711 -0.934 1.906 1.00 55.56 109 CYS A C 1
ATOM 883 O O . CYS A 1 109 ? 24.840 -1.261 1.570 1.00 55.56 109 CYS A O 1
ATOM 885 N N . ASN A 1 110 ? 22.770 -0.595 1.012 1.00 57.47 110 ASN A N 1
ATOM 886 C CA . ASN A 1 110 ? 22.978 -0.652 -0.448 1.00 57.47 110 ASN A CA 1
ATOM 887 C C . ASN A 1 110 ? 23.888 0.472 -0.991 1.00 57.47 110 ASN A C 1
ATOM 889 O O . ASN A 1 110 ? 24.293 0.419 -2.143 1.00 57.47 110 ASN A O 1
ATOM 893 N N . LEU A 1 111 ? 24.175 1.504 -0.191 1.00 57.34 111 LEU A N 1
ATOM 894 C CA . LEU A 1 111 ? 25.062 2.624 -0.545 1.00 57.34 111 LEU A CA 1
ATOM 895 C C . LEU A 1 111 ? 26.525 2.405 -0.122 1.00 57.34 111 LEU A C 1
ATOM 897 O O . LEU A 1 111 ? 27.377 3.221 -0.465 1.00 57.34 111 LEU A O 1
ATOM 901 N N . CYS A 1 112 ? 26.805 1.358 0.662 1.00 51.50 112 CYS A N 1
ATOM 902 C CA . CYS A 1 112 ? 28.145 1.028 1.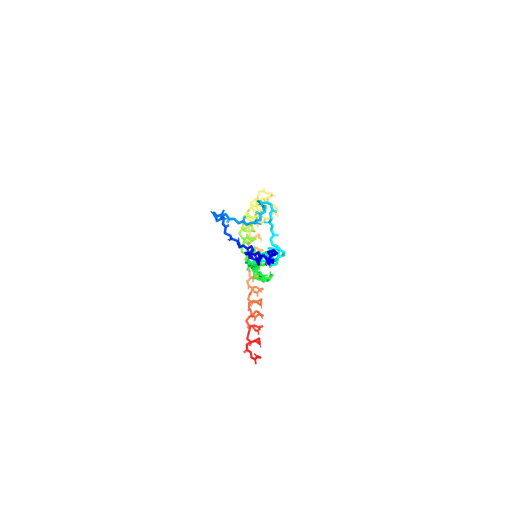155 1.00 51.50 112 CYS A CA 1
ATOM 903 C C . CYS A 1 112 ? 28.871 -0.037 0.311 1.00 51.50 112 CYS A C 1
ATOM 905 O O . CYS A 1 112 ? 30.026 -0.335 0.617 1.00 51.50 112 CYS A O 1
ATOM 907 N N . GLU A 1 113 ? 28.209 -0.596 -0.706 1.00 40.25 113 GLU A N 1
ATOM 908 C CA . GLU A 1 113 ? 28.801 -1.467 -1.736 1.00 40.25 113 GLU A CA 1
ATOM 909 C C . GLU A 1 113 ? 29.155 -0.688 -3.007 1.00 40.25 113 GLU A C 1
ATOM 911 O O . GLU A 1 113 ? 28.375 0.214 -3.394 1.00 40.25 113 GLU A O 1
#

pLDDT: mean 80.67, std 12.4, range [36.94, 95.69]

InterPro domains:
  IPR009450 Phosphatidylinositol N-acetylglucosaminyltransferase subunit C [PF06432] (10-99)
  IPR009450 Phosphatidylinositol N-acetylglucosaminyltransferase subunit C [PTHR12982] (5-105)

Sequence (113 aa):
MATPSEKQPWRKILYEPQPYPDNYVDSSFLEELKKNLHVQTYDKKTLMFEAANLSQQINSISMFVTMYFYMEDQTASPQTLWCVAFVATIAGYLLNLAICRQQGANFSCNLCE

Radius of gyration: 32.84 Å; chains: 1; bounding box: 57×18×99 Å

Foldseek 3Di:
DDDPPPQDDDDPDDPDDHPDDPPDDDPCPVVPDDPCPPPDDDDPVVVVVVVVVVVVVVVVVVLVVVLVVCVVVVVDDPVRSVVVVVVVVVVVVVVVVVVVVVVVVVVVVVVVD

Secondary structure (DSSP, 8-state):
------PPPP---SSS--SS-TT---GGGGTS----TT-----HHHHHHHHHHHHHHHHHHHHHHHHHHHHHTS-S-HHHHHHHHHHHHHHHHHHHHHHHHHHHHHHHHHT--

Organism: NCBI:txid1093978